Protein AF-A0A2K9E1V0-F1 (afdb_monomer)

Foldseek 3Di:
DPDPPDPVNLVVLVVCVVPDPDDLVVSCVVVVNDSVVNVVSVVVVVVVVVVVVVVVVVD

Solvent-accessible surface area (backbone atoms only — not comparable to full-atom values): 3655 Å² total; per-residue (Å²): 133,91,72,81,83,43,74,65,53,52,49,52,52,52,54,53,55,75,70,51,93,70,50,71,69,54,51,22,64,76,69,75,42,60,62,69,58,54,52,51,52,53,52,52,52,50,52,54,52,50,57,51,51,61,60,62,75,76,119

pLDDT: mean 83.79, std 15.65, range [41.72, 96.94]

Secondary structure (DSSP, 8-state):
------HHHHHHHHHHHHT--S-HHHHHHHTT--HHHHHHHHHHHHHHHHHHHHHHTT-

Nearest PDB structures (foldseek):
  5duk-assembly1_A  TM=6.776E-01  e=4.519E-01  Thermoplasmatales archaeon SCGC AB-539-N05
  3hug-assembly1_C  TM=5.760E-01  e=4.527E+00  Mycobacterium tuberculosis H37Rv
  4zzl-assembly1_A  TM=6.224E-01  e=8.915E+00  Pseudomonas aeruginosa
  1lnw-assembly2_C  TM=5.732E-01  e=9.540E+00  Pseudomonas aeruginosa

Mean predicted aligned error: 7.02 Å

Structure (mmCIF, N/CA/C/O backbone):
data_AF-A0A2K9E1V0-F1
#
_entry.id   AF-A0A2K9E1V0-F1
#
loop_
_atom_site.group_PDB
_atom_site.id
_atom_site.type_symbol
_atom_site.label_atom_id
_atom_site.label_alt_id
_atom_site.label_comp_id
_atom_site.label_asym_id
_atom_site.label_entity_id
_atom_site.label_seq_id
_atom_site.pdbx_PDB_ins_code
_atom_site.Cartn_x
_atom_site.Cartn_y
_atom_site.Cartn_z
_atom_site.occupancy
_atom_site.B_iso_or_equiv
_atom_site.auth_seq_id
_atom_site.auth_comp_id
_atom_site.auth_asym_id
_atom_site.auth_atom_id
_atom_site.pdbx_PDB_model_num
ATOM 1 N N . MET A 1 1 ? -10.310 13.208 -1.664 1.00 47.94 1 MET A N 1
ATOM 2 C CA . MET A 1 1 ? -11.119 12.429 -0.706 1.00 47.94 1 MET A CA 1
ATOM 3 C C . MET A 1 1 ? -10.353 12.312 0.604 1.00 47.94 1 MET A C 1
ATOM 5 O O . MET A 1 1 ? -9.156 12.065 0.552 1.00 47.94 1 MET A O 1
ATOM 9 N N . ASN A 1 2 ? -11.006 12.508 1.754 1.00 55.81 2 ASN A N 1
ATOM 10 C CA . ASN A 1 2 ? -10.402 12.292 3.077 1.00 55.81 2 ASN A CA 1
ATOM 11 C C . ASN A 1 2 ? -10.688 10.855 3.5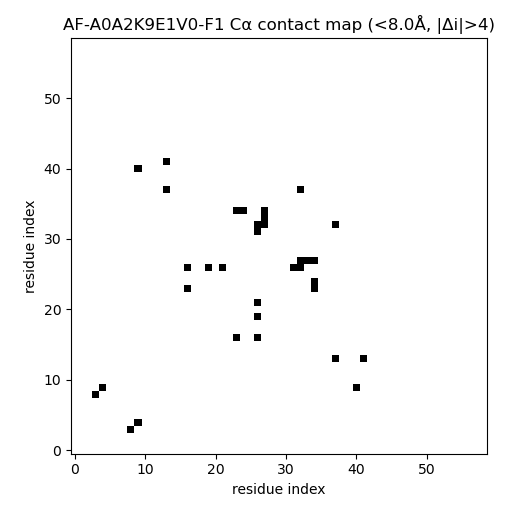28 1.00 55.81 2 ASN A C 1
ATOM 13 O O . ASN A 1 2 ?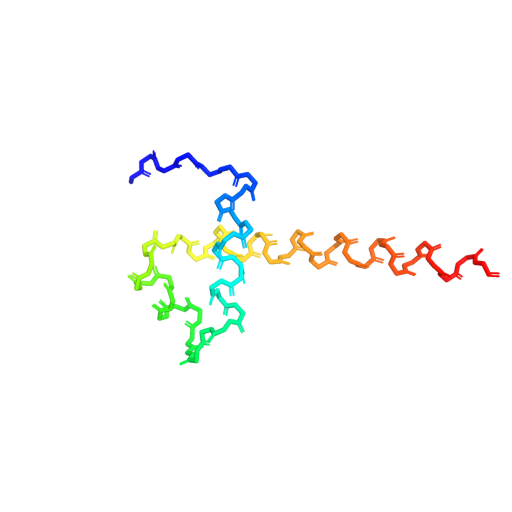 -11.453 10.630 4.463 1.00 55.81 2 ASN A O 1
ATOM 17 N N . GLN A 1 3 ? -10.135 9.873 2.816 1.00 64.62 3 GLN A N 1
ATOM 18 C CA . GLN A 1 3 ? -10.148 8.500 3.308 1.00 64.62 3 GLN A CA 1
ATOM 19 C C . GLN A 1 3 ? -9.188 8.416 4.497 1.00 64.62 3 GLN A C 1
ATOM 21 O O . GLN A 1 3 ? -8.043 8.862 4.411 1.00 64.62 3 GLN A O 1
ATOM 26 N N . ILE A 1 4 ? -9.664 7.893 5.627 1.00 73.44 4 ILE A N 1
ATOM 27 C CA . ILE A 1 4 ? -8.826 7.697 6.809 1.00 73.44 4 ILE A CA 1
ATOM 28 C C . ILE A 1 4 ? -7.901 6.516 6.514 1.00 73.44 4 ILE A C 1
ATOM 30 O O . ILE A 1 4 ? -8.309 5.358 6.518 1.00 73.44 4 ILE A O 1
ATOM 34 N N . GLU A 1 5 ? -6.645 6.829 6.224 1.00 80.00 5 GLU A N 1
ATOM 35 C CA . GLU A 1 5 ? -5.603 5.869 5.874 1.00 80.00 5 GLU A CA 1
ATOM 36 C C . GLU A 1 5 ? -5.054 5.146 7.113 1.00 80.00 5 GLU A C 1
ATOM 38 O O . GLU A 1 5 ? -3.932 5.385 7.565 1.00 80.00 5 GLU A O 1
ATOM 43 N N . THR A 1 6 ? -5.862 4.255 7.686 1.00 88.25 6 THR A N 1
ATOM 44 C CA . THR A 1 6 ? -5.450 3.404 8.809 1.00 88.25 6 THR A CA 1
ATOM 45 C C . THR A 1 6 ? -4.476 2.305 8.363 1.00 88.25 6 THR A C 1
ATOM 47 O O . THR A 1 6 ? -4.311 2.014 7.175 1.00 88.25 6 THR A O 1
ATOM 50 N N . ASN A 1 7 ? -3.829 1.643 9.328 1.00 86.81 7 ASN A N 1
ATOM 51 C CA . ASN A 1 7 ? -3.001 0.467 9.039 1.00 86.81 7 ASN A CA 1
ATOM 52 C C . ASN A 1 7 ? -3.813 -0.677 8.406 1.00 86.81 7 ASN A C 1
ATOM 54 O O . ASN A 1 7 ? -3.284 -1.398 7.565 1.00 86.81 7 ASN A O 1
ATOM 58 N N . GLU A 1 8 ? -5.080 -0.842 8.795 1.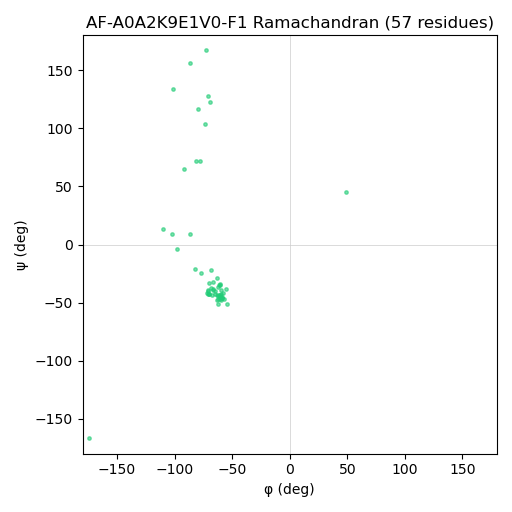00 90.25 8 GLU A N 1
ATOM 59 C CA . GLU A 1 8 ? -5.969 -1.869 8.240 1.00 90.25 8 GLU A CA 1
ATOM 60 C C . GLU A 1 8 ? -6.352 -1.562 6.796 1.00 90.25 8 GLU A C 1
ATOM 62 O O . GLU A 1 8 ? -6.271 -2.453 5.953 1.00 90.25 8 GLU A O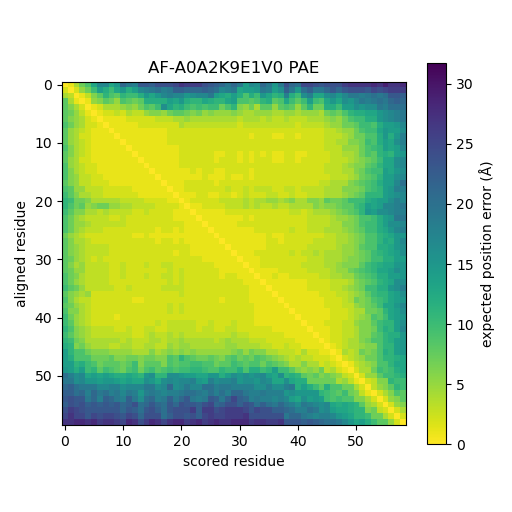 1
ATOM 67 N N . TYR A 1 9 ? -6.656 -0.295 6.491 1.00 93.00 9 TYR A N 1
ATOM 68 C CA . TYR A 1 9 ? -6.871 0.156 5.118 1.00 93.00 9 TYR A CA 1
ATOM 69 C C . TYR A 1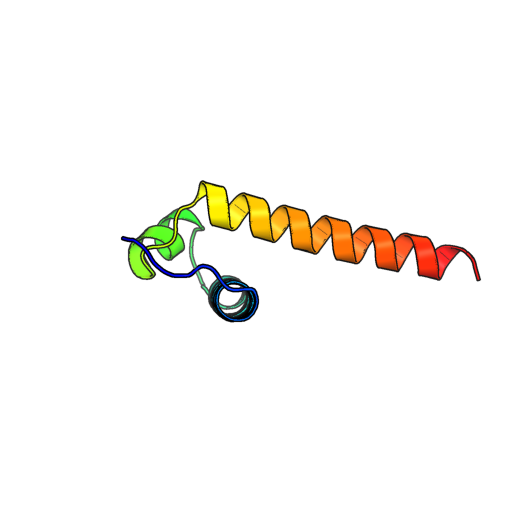 9 ? -5.670 -0.195 4.236 1.00 93.00 9 TYR A C 1
ATOM 71 O O . TYR A 1 9 ? -5.810 -0.841 3.202 1.00 93.00 9 TYR A O 1
ATOM 79 N N . TRP A 1 10 ? -4.460 0.164 4.674 1.00 92.81 10 TRP A N 1
ATOM 80 C CA . TRP A 1 10 ? -3.262 -0.122 3.891 1.00 92.81 10 TRP A CA 1
ATOM 81 C C . TRP A 1 10 ? -2.963 -1.615 3.769 1.00 92.81 10 TRP A C 1
ATOM 83 O O . TRP A 1 10 ? -2.447 -2.036 2.736 1.00 92.81 10 TRP A O 1
ATOM 93 N N . LYS A 1 11 ? -3.301 -2.421 4.780 1.00 91.81 11 LYS A N 1
ATOM 94 C CA . LYS A 1 11 ? -3.178 -3.880 4.710 1.00 91.81 11 LYS A CA 1
ATOM 95 C C . LYS A 1 11 ? -4.095 -4.458 3.627 1.00 91.81 11 LYS A C 1
ATOM 97 O O . LYS A 1 11 ? -3.610 -5.221 2.797 1.00 91.81 11 LYS A O 1
ATOM 102 N N . ASP A 1 12 ? -5.362 -4.048 3.600 1.00 94.69 12 ASP A N 1
ATOM 103 C CA . ASP A 1 12 ? -6.338 -4.465 2.585 1.00 94.69 12 ASP A CA 1
ATOM 104 C C . ASP A 1 12 ? -5.917 -4.025 1.174 1.00 94.69 12 ASP A C 1
ATOM 106 O O . ASP A 1 12 ? -5.869 -4.837 0.251 1.00 94.69 12 ASP A O 1
ATOM 110 N N . ILE A 1 13 ? -5.505 -2.764 1.009 1.00 95.31 13 ILE A N 1
ATOM 111 C CA . ILE A 1 13 ? -5.023 -2.249 -0.280 1.00 95.31 13 ILE A CA 1
ATOM 112 C C . ILE A 1 13 ? -3.804 -3.028 -0.784 1.00 95.31 13 ILE A C 1
ATOM 114 O O . ILE A 1 13 ? -3.730 -3.354 -1.968 1.00 95.31 13 ILE A O 1
ATOM 118 N N . LEU A 1 14 ? -2.844 -3.343 0.087 1.00 94.31 14 LEU A N 1
ATOM 119 C CA . LEU A 1 14 ? -1.640 -4.081 -0.300 1.00 94.31 14 LEU A CA 1
ATOM 120 C C . LEU A 1 14 ? -1.945 -5.547 -0.638 1.00 94.31 14 LEU A C 1
ATOM 122 O O . LEU A 1 14 ? -1.307 -6.094 -1.537 1.00 94.31 14 LEU A O 1
ATOM 126 N N . GLU A 1 15 ? -2.921 -6.164 0.032 1.00 94.81 15 GLU A N 1
ATOM 127 C CA . GLU A 1 15 ? -3.396 -7.512 -0.293 1.00 94.81 15 GLU A CA 1
ATOM 128 C C . GLU A 1 15 ? -4.159 -7.550 -1.623 1.00 94.81 15 GLU A C 1
ATOM 130 O O . GLU A 1 15 ? -3.935 -8.440 -2.441 1.00 94.81 15 GLU A O 1
ATOM 135 N N . LYS A 1 16 ? -5.029 -6.571 -1.884 1.00 95.94 16 LYS A N 1
ATOM 136 C CA . LYS A 1 16 ? -5.691 -6.434 -3.189 1.00 95.94 16 LYS A CA 1
ATOM 137 C C . LYS A 1 16 ? -4.668 -6.202 -4.294 1.00 95.94 16 LYS A C 1
ATOM 139 O O . LYS A 1 16 ? -4.734 -6.846 -5.335 1.00 95.94 16 LYS A O 1
ATOM 144 N N . PHE A 1 17 ? -3.678 -5.344 -4.041 1.00 95.50 17 PHE A N 1
ATOM 145 C CA . PHE A 1 17 ? -2.617 -5.064 -5.002 1.00 95.50 17 PHE A CA 1
ATOM 146 C C . PHE A 1 17 ? -1.770 -6.300 -5.331 1.00 95.50 17 PHE A C 1
ATOM 148 O O . PHE A 1 17 ? -1.362 -6.461 -6.477 1.00 95.50 17 PHE A O 1
ATOM 155 N N . SER A 1 18 ? -1.493 -7.182 -4.362 1.00 93.38 18 SER A N 1
ATOM 156 C CA . SER A 1 18 ? -0.681 -8.383 -4.614 1.00 93.38 18 SER A CA 1
ATOM 157 C C . SER A 1 18 ? -1.376 -9.416 -5.504 1.00 93.38 18 SER A C 1
ATOM 159 O O . SER A 1 18 ? -0.690 -10.219 -6.131 1.00 93.38 18 SER A O 1
ATOM 161 N N . LYS A 1 19 ? -2.711 -9.377 -5.576 1.00 96.19 19 LYS A N 1
ATOM 162 C CA . LYS A 1 19 ? -3.546 -10.250 -6.415 1.00 96.19 19 LYS A CA 1
ATOM 163 C C . LYS A 1 19 ? -3.954 -9.592 -7.740 1.00 96.19 19 LYS A C 1
ATOM 165 O O . LYS A 1 19 ? -4.624 -10.227 -8.544 1.00 96.19 19 LYS A O 1
ATOM 170 N N . TYR A 1 20 ? -3.601 -8.323 -7.955 1.00 96.62 20 TYR A N 1
ATOM 171 C CA . TYR A 1 20 ? -4.041 -7.567 -9.122 1.00 96.62 20 TYR A CA 1
ATOM 172 C C . TYR A 1 20 ? -3.210 -7.910 -10.361 1.00 96.62 20 TYR A C 1
ATOM 174 O O . TYR A 1 20 ? -2.011 -7.628 -10.420 1.00 96.62 20 TYR A O 1
ATOM 182 N N . GLU A 1 21 ? -3.859 -8.471 -11.379 1.00 92.38 21 GLU A N 1
ATOM 183 C CA . GLU A 1 21 ? -3.250 -8.789 -12.672 1.00 92.38 21 GLU A CA 1
ATOM 184 C C . GLU A 1 21 ? -3.204 -7.538 -13.562 1.00 92.38 21 GLU A C 1
ATOM 186 O O . GLU A 1 21 ? -3.959 -7.375 -14.517 1.00 92.38 21 GLU A O 1
ATOM 191 N N . GLY A 1 22 ? -2.332 -6.591 -13.217 1.00 94.50 22 GLY A N 1
ATOM 192 C CA . GLY A 1 22 ? -2.214 -5.351 -13.971 1.00 94.50 22 GLY A CA 1
ATOM 193 C C . GLY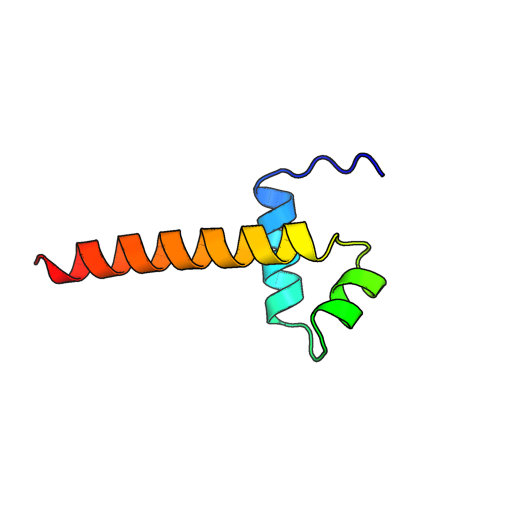 A 1 22 ? -1.082 -4.448 -13.508 1.00 94.50 22 GLY A C 1
ATOM 194 O O . GLY A 1 22 ? -0.184 -4.832 -12.760 1.00 94.50 22 GLY A O 1
ATOM 195 N N . THR A 1 23 ? -1.112 -3.205 -13.982 1.00 94.88 23 THR A N 1
ATOM 196 C CA . THR A 1 23 ? -0.106 -2.210 -13.596 1.00 94.88 23 THR A CA 1
ATOM 197 C C . THR A 1 23 ? -0.500 -1.493 -12.312 1.00 94.88 23 THR A C 1
ATOM 199 O O . THR A 1 23 ? -1.681 -1.338 -12.001 1.00 94.88 23 THR A O 1
ATOM 202 N N . ILE A 1 24 ? 0.496 -0.957 -11.603 1.00 93.06 24 ILE A N 1
ATOM 203 C CA . ILE A 1 24 ? 0.263 -0.108 -10.428 1.00 93.06 24 ILE A CA 1
ATOM 204 C C . ILE A 1 24 ? -0.641 1.086 -10.737 1.00 93.06 24 ILE A C 1
ATOM 206 O O . ILE A 1 24 ? -1.518 1.413 -9.944 1.00 93.06 24 ILE A O 1
ATOM 210 N N . SER A 1 25 ? -0.480 1.692 -11.913 1.00 94.56 25 SER A N 1
ATOM 211 C CA . SER A 1 25 ? -1.314 2.804 -12.364 1.00 94.56 25 SER A CA 1
ATOM 212 C C . SER A 1 25 ? -2.752 2.367 -12.646 1.00 94.56 25 SER A C 1
ATOM 214 O O . SER A 1 25 ? -3.670 3.122 -12.342 1.00 94.56 25 SER A O 1
ATOM 216 N N . GLY A 1 26 ? -2.952 1.166 -13.201 1.00 96.88 26 GLY A N 1
ATOM 217 C CA . GLY A 1 26 ? -4.279 0.577 -13.411 1.00 96.88 26 GLY A CA 1
ATOM 218 C C . GLY A 1 26 ? -5.004 0.358 -12.087 1.00 96.88 26 GLY A C 1
ATOM 219 O O . GLY A 1 26 ? -6.082 0.906 -11.884 1.00 96.88 26 GLY A O 1
ATOM 220 N N . PHE A 1 27 ? -4.332 -0.296 -11.140 1.00 96.94 27 PHE A N 1
ATOM 221 C CA . PHE A 1 27 ? -4.859 -0.501 -9.794 1.00 96.94 27 PHE A CA 1
ATOM 222 C C . PHE A 1 27 ? -5.212 0.818 -9.097 1.00 96.94 27 PHE A C 1
ATOM 224 O O . PHE A 1 27 ? -6.290 0.962 -8.533 1.00 96.94 27 PHE A O 1
ATOM 231 N N . CYS A 1 28 ? -4.314 1.808 -9.155 1.00 95.00 28 CYS A N 1
ATOM 232 C CA . CYS A 1 28 ? -4.537 3.110 -8.526 1.00 95.00 28 CYS A CA 1
ATOM 233 C C . CYS A 1 28 ? -5.762 3.833 -9.098 1.00 95.00 28 CYS A C 1
ATOM 235 O O . CYS A 1 28 ? -6.463 4.509 -8.353 1.00 95.00 28 CYS A O 1
ATOM 237 N N . ARG A 1 29 ? -6.034 3.684 -10.402 1.00 95.12 29 ARG A N 1
ATOM 238 C CA . ARG A 1 29 ? -7.238 4.236 -11.038 1.00 95.12 29 ARG A CA 1
ATOM 239 C C . ARG A 1 29 ? -8.502 3.480 -10.634 1.00 95.12 29 ARG A C 1
ATOM 241 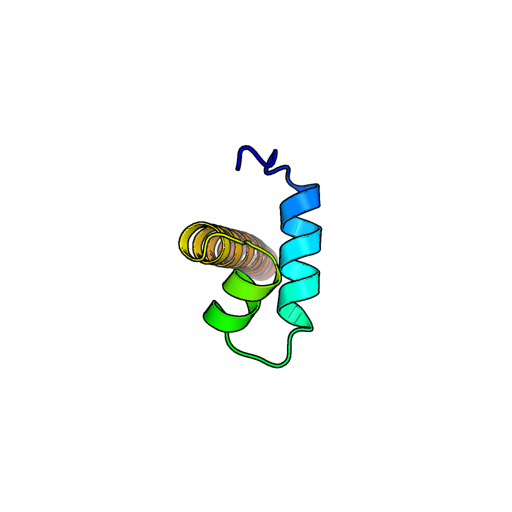O O . ARG A 1 29 ? -9.518 4.116 -10.401 1.00 95.12 29 ARG A O 1
ATOM 248 N N . GLU A 1 30 ? -8.438 2.153 -10.566 1.00 95.94 30 GLU A N 1
ATOM 249 C CA . GLU A 1 30 ? -9.593 1.296 -10.268 1.00 95.94 30 GLU A CA 1
ATOM 250 C C . GLU A 1 30 ? -10.045 1.395 -8.806 1.00 95.94 30 GLU A C 1
ATOM 252 O O . GLU A 1 30 ? -11.239 1.443 -8.526 1.00 95.94 30 GLU A O 1
ATOM 257 N N . TYR A 1 31 ? -9.093 1.484 -7.876 1.00 93.19 31 TYR A N 1
ATOM 258 C CA . TYR A 1 31 ? -9.358 1.515 -6.435 1.00 93.19 31 TYR A CA 1
ATOM 259 C C . TYR A 1 31 ? -9.263 2.921 -5.816 1.00 93.19 31 TYR A C 1
ATOM 261 O O . TYR A 1 31 ? -9.278 3.041 -4.593 1.00 93.19 31 TYR A O 1
ATOM 269 N N . ASP A 1 32 ? -9.139 3.969 -6.641 1.00 92.69 32 ASP A N 1
ATOM 270 C CA . ASP A 1 32 ? -8.941 5.371 -6.229 1.00 92.69 32 ASP A CA 1
ATOM 271 C C . ASP A 1 32 ? -7.822 5.549 -5.182 1.00 92.69 32 ASP A C 1
ATOM 273 O O . ASP A 1 32 ? -7.948 6.230 -4.163 1.00 92.69 32 ASP A O 1
ATOM 277 N N . VAL A 1 33 ? -6.689 4.887 -5.427 1.00 93.50 33 VAL A N 1
ATOM 278 C CA . VAL A 1 33 ? -5.522 4.930 -4.541 1.00 93.50 33 VAL A CA 1
ATOM 279 C C . VAL A 1 33 ? -4.486 5.886 -5.108 1.00 93.50 33 VAL A C 1
ATOM 281 O O . VAL A 1 33 ? -4.106 5.820 -6.276 1.00 93.50 33 VAL A O 1
ATOM 284 N N . ASN A 1 34 ? -3.931 6.750 -4.259 1.00 93.69 34 ASN A N 1
ATOM 285 C CA . ASN A 1 34 ? -2.817 7.591 -4.671 1.00 93.69 34 ASN A CA 1
ATOM 286 C C . ASN A 1 34 ? -1.540 6.759 -4.897 1.00 93.69 34 ASN A C 1
ATOM 288 O O . ASN A 1 34 ? -1.014 6.124 -3.977 1.00 93.69 34 ASN A O 1
ATOM 292 N N . ILE A 1 35 ? -0.984 6.846 -6.107 1.00 94.38 35 ILE A N 1
ATOM 293 C CA . ILE A 1 35 ? 0.194 6.075 -6.523 1.00 94.38 35 ILE A CA 1
ATOM 294 C C . ILE A 1 35 ? 1.427 6.312 -5.640 1.00 94.38 35 ILE A C 1
ATOM 296 O O . ILE A 1 35 ? 2.111 5.357 -5.269 1.00 94.38 35 ILE A O 1
ATOM 300 N N . HIS A 1 36 ? 1.703 7.559 -5.243 1.00 93.94 36 HIS A N 1
ATOM 301 C CA . HIS A 1 36 ? 2.860 7.878 -4.402 1.00 93.94 36 HIS A CA 1
ATOM 302 C C . HIS A 1 36 ? 2.714 7.277 -3.005 1.00 93.94 36 HIS A C 1
ATOM 304 O O . HIS A 1 36 ? 3.687 6.768 -2.443 1.00 93.94 36 HIS A O 1
ATOM 310 N N . ARG A 1 37 ? 1.492 7.281 -2.461 1.00 93.25 37 ARG A N 1
ATOM 311 C CA . ARG A 1 37 ? 1.200 6.665 -1.164 1.00 93.25 37 ARG A CA 1
ATOM 312 C C . ARG A 1 37 ? 1.344 5.146 -1.221 1.00 93.25 37 ARG A C 1
ATOM 314 O O . ARG A 1 37 ? 2.007 4.574 -0.355 1.00 93.25 37 ARG A O 1
ATOM 321 N N . LEU A 1 38 ? 0.845 4.503 -2.278 1.00 93.44 38 LEU A N 1
ATOM 322 C CA . LEU A 1 38 ? 1.031 3.064 -2.484 1.00 93.44 38 LEU A CA 1
ATOM 323 C C . LEU A 1 38 ? 2.520 2.692 -2.591 1.00 93.44 38 LEU A C 1
ATOM 325 O O . LEU A 1 38 ? 2.973 1.743 -1.947 1.00 93.44 38 LEU A O 1
ATOM 329 N N . TYR A 1 39 ? 3.316 3.470 -3.330 1.00 93.38 39 TYR A N 1
ATOM 330 C CA . TYR A 1 39 ? 4.771 3.288 -3.392 1.00 93.38 39 TYR A CA 1
ATOM 331 C C . TYR A 1 39 ? 5.439 3.398 -2.020 1.00 93.38 39 TYR A C 1
ATOM 333 O O . TYR A 1 39 ? 6.273 2.558 -1.666 1.00 93.38 39 TYR A O 1
ATOM 341 N N . TYR A 1 40 ? 5.079 4.419 -1.240 1.00 93.19 40 TYR A N 1
ATOM 342 C CA . TYR A 1 40 ? 5.619 4.616 0.101 1.00 93.19 40 TYR A CA 1
ATOM 343 C C . TYR A 1 40 ? 5.326 3.414 1.008 1.00 93.19 40 TYR A C 1
ATOM 345 O O . TYR A 1 40 ? 6.238 2.894 1.654 1.00 93.19 40 TYR A O 1
ATOM 353 N N . GLN A 1 41 ? 4.089 2.918 1.003 1.00 92.69 41 GLN A N 1
ATOM 354 C CA . GLN A 1 41 ? 3.679 1.784 1.835 1.00 92.69 41 GLN A CA 1
ATOM 355 C C . GLN A 1 41 ? 4.368 0.480 1.422 1.00 92.69 41 GLN A C 1
ATOM 357 O O . GLN A 1 41 ? 4.856 -0.257 2.279 1.00 92.69 41 GLN A O 1
ATOM 362 N N . ARG A 1 42 ? 4.534 0.239 0.114 1.00 91.81 42 ARG A N 1
ATOM 363 C CA . ARG A 1 42 ? 5.334 -0.886 -0.402 1.00 91.81 42 ARG A CA 1
ATOM 364 C C . ARG A 1 42 ? 6.784 -0.817 0.077 1.00 91.81 42 ARG A C 1
ATOM 366 O O . ARG A 1 42 ? 7.335 -1.814 0.541 1.00 91.81 42 ARG A O 1
ATOM 373 N N . LYS A 1 43 ? 7.405 0.366 0.013 1.00 90.12 43 LYS A N 1
ATOM 374 C CA . LYS A 1 43 ? 8.781 0.573 0.493 1.00 90.12 43 LYS A CA 1
ATOM 375 C C . LYS A 1 43 ? 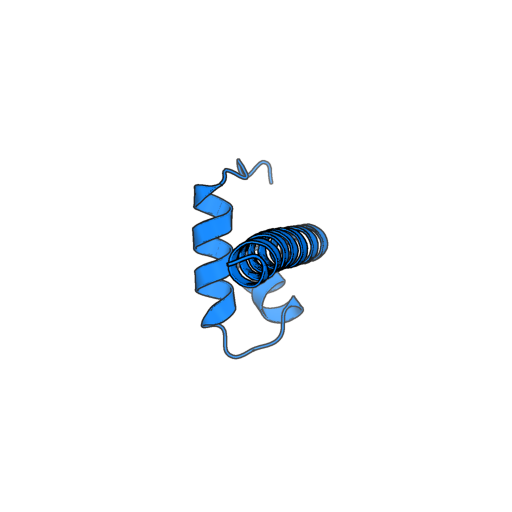8.888 0.372 2.007 1.00 90.12 43 LYS A C 1
ATOM 377 O O . LYS A 1 43 ? 9.855 -0.229 2.470 1.00 90.12 43 LYS A O 1
ATOM 382 N N . LYS A 1 44 ? 7.902 0.846 2.772 1.00 88.38 44 LYS A N 1
ATOM 383 C CA . LYS A 1 44 ? 7.822 0.666 4.228 1.00 88.38 44 LYS A CA 1
ATOM 384 C C . LYS A 1 44 ? 7.724 -0.815 4.610 1.00 88.38 44 LYS A C 1
ATOM 386 O O . LYS A 1 44 ? 8.456 -1.247 5.495 1.00 88.38 44 LYS A O 1
ATOM 391 N N . LEU A 1 45 ? 6.888 -1.594 3.917 1.00 86.19 45 LEU A N 1
ATOM 392 C CA . LEU A 1 45 ? 6.802 -3.048 4.105 1.00 86.19 45 LEU A CA 1
ATOM 393 C C . LEU A 1 45 ? 8.128 -3.746 3.805 1.00 86.19 45 LEU A C 1
ATOM 395 O O . LEU A 1 45 ? 8.573 -4.568 4.599 1.00 86.19 45 LEU A O 1
ATOM 399 N N . ARG A 1 46 ? 8.784 -3.390 2.694 1.00 84.81 46 ARG A N 1
ATOM 400 C CA . ARG A 1 46 ? 10.068 -3.996 2.327 1.00 84.81 46 ARG A CA 1
ATOM 401 C C . ARG A 1 46 ? 11.134 -3.750 3.391 1.00 84.81 46 ARG A C 1
ATOM 403 O O . ARG A 1 46 ? 11.760 -4.702 3.830 1.00 84.81 46 ARG A O 1
ATOM 410 N N . LYS A 1 47 ? 11.260 -2.5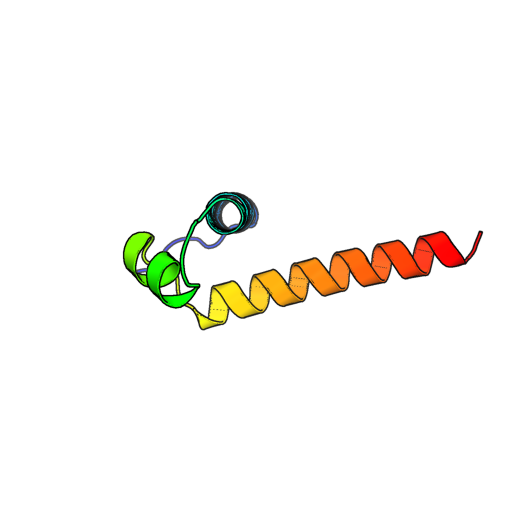11 3.876 1.00 83.31 47 LYS A N 1
ATOM 411 C CA . LYS A 1 47 ? 12.179 -2.168 4.974 1.00 83.31 47 LYS A CA 1
ATOM 412 C C . LYS A 1 47 ? 11.884 -2.938 6.260 1.00 83.31 47 LYS A C 1
ATOM 414 O O . LYS A 1 47 ? 12.808 -3.336 6.956 1.00 83.31 47 LYS A O 1
ATOM 419 N N . LYS A 1 48 ? 10.603 -3.145 6.587 1.00 77.88 48 LYS A N 1
ATOM 420 C CA . LYS A 1 48 ? 10.215 -3.956 7.746 1.00 77.88 48 LYS A CA 1
ATOM 421 C C . LYS A 1 48 ? 10.674 -5.407 7.576 1.00 77.88 48 LYS A C 1
ATOM 423 O O . LYS A 1 48 ? 11.204 -5.977 8.518 1.00 77.88 48 LYS A O 1
ATOM 428 N N . ASN A 1 49 ? 10.507 -5.979 6.386 1.00 73.19 49 ASN A N 1
ATOM 429 C CA . ASN A 1 49 ? 10.927 -7.351 6.102 1.00 73.19 49 ASN A CA 1
ATOM 430 C C . ASN A 1 49 ? 12.456 -7.500 6.043 1.00 73.19 49 ASN A C 1
ATOM 432 O O . ASN A 1 49 ? 12.971 -8.472 6.577 1.00 73.19 49 ASN A O 1
ATOM 436 N N . GLU A 1 50 ? 13.174 -6.533 5.460 1.00 72.81 50 GLU A N 1
ATOM 437 C CA . GLU A 1 50 ? 14.648 -6.469 5.469 1.00 72.81 50 GLU A CA 1
ATOM 438 C C . GLU A 1 50 ? 15.175 -6.406 6.913 1.00 72.81 50 GLU A C 1
ATOM 440 O O . GLU A 1 50 ? 15.996 -7.224 7.303 1.00 72.81 50 GLU A O 1
ATOM 445 N N . SER A 1 51 ? 14.606 -5.534 7.755 1.00 66.69 51 SER A N 1
ATOM 446 C CA . SER A 1 51 ? 14.970 -5.441 9.176 1.00 66.69 51 SER A CA 1
ATOM 447 C C . SER A 1 51 ? 14.715 -6.734 9.960 1.00 66.69 51 SER A C 1
ATOM 449 O O . SER A 1 51 ? 15.459 -7.032 10.893 1.00 66.69 51 SER A O 1
ATOM 451 N N . ILE A 1 52 ? 13.667 -7.492 9.620 1.00 61.72 52 ILE A N 1
ATOM 452 C CA . ILE A 1 52 ? 13.407 -8.807 10.224 1.00 61.72 52 ILE A CA 1
ATOM 453 C C . ILE A 1 52 ? 14.445 -9.821 9.732 1.00 61.72 52 ILE A C 1
ATOM 455 O O . ILE A 1 52 ? 14.967 -10.586 10.535 1.00 61.72 52 ILE A O 1
ATOM 459 N N . PHE A 1 53 ? 14.776 -9.810 8.440 1.00 56.78 53 PHE A N 1
ATOM 460 C CA . PHE A 1 53 ? 15.743 -10.731 7.845 1.00 56.78 53 PHE A CA 1
ATOM 461 C C . PHE A 1 53 ? 17.162 -10.529 8.399 1.00 56.78 53 PHE A C 1
ATOM 463 O O . PHE A 1 53 ? 17.808 -11.502 8.780 1.00 56.78 53 PHE A O 1
ATOM 470 N N . ASP A 1 54 ? 17.603 -9.280 8.554 1.00 57.38 54 ASP A N 1
ATOM 471 C CA . ASP A 1 54 ? 18.897 -8.954 9.170 1.00 57.38 54 ASP A CA 1
ATOM 472 C C . ASP A 1 54 ? 18.962 -9.388 10.643 1.00 57.38 54 ASP A C 1
ATOM 474 O O . ASP A 1 54 ? 20.024 -9.743 11.147 1.00 57.38 54 ASP A O 1
ATOM 478 N N . SER A 1 55 ? 17.815 -9.425 11.330 1.00 55.34 55 SER A N 1
ATOM 479 C CA . SER A 1 55 ? 17.733 -9.894 12.719 1.00 55.34 55 SER A CA 1
ATOM 480 C C . SER A 1 55 ? 17.781 -11.422 12.838 1.00 55.34 55 SER A C 1
ATOM 482 O O . SER A 1 55 ? 18.176 -11.937 13.878 1.00 55.34 55 SER A O 1
ATOM 484 N N . VAL A 1 56 ? 17.389 -12.157 11.790 1.00 56.03 56 VAL A N 1
ATOM 485 C CA . VAL A 1 56 ? 17.449 -13.632 11.746 1.00 56.03 56 VAL A CA 1
ATOM 486 C C . VAL A 1 56 ? 18.851 -14.128 11.371 1.00 56.03 56 VAL A C 1
ATOM 488 O O . VAL A 1 56 ? 19.208 -15.246 11.717 1.00 56.03 56 VAL A O 1
ATOM 491 N N . ASN A 1 57 ? 19.675 -13.289 10.739 1.00 52.06 57 ASN A N 1
ATOM 492 C CA . ASN A 1 57 ? 21.046 -13.623 10.331 1.00 52.06 57 ASN A CA 1
ATOM 493 C C . ASN A 1 57 ? 22.110 -13.386 11.429 1.00 52.06 57 ASN A C 1
ATOM 495 O O . ASN A 1 57 ? 23.307 -13.437 11.151 1.00 52.06 57 ASN A O 1
ATOM 499 N N . LEU A 1 58 ? 21.682 -13.090 12.663 1.00 49.44 58 LEU A N 1
ATOM 500 C CA . LEU A 1 58 ? 22.538 -12.901 13.846 1.00 49.44 58 LEU A CA 1
ATOM 501 C C . LEU A 1 58 ? 22.403 -14.033 14.889 1.00 49.44 58 LEU A C 1
ATOM 503 O O . LEU A 1 58 ? 22.868 -13.873 16.019 1.00 49.44 58 LEU A O 1
ATOM 507 N N . LEU A 1 59 ? 21.785 -15.162 14.522 1.00 41.72 59 LEU A N 1
ATOM 508 C CA . LEU A 1 59 ? 21.742 -16.410 15.300 1.00 41.72 59 LEU A CA 1
ATOM 509 C C . LEU A 1 59 ? 22.515 -17.510 14.571 1.00 41.72 59 LEU A C 1
ATOM 511 O O . LEU A 1 59 ? 23.211 -18.276 15.271 1.00 41.72 59 LEU A O 1
#

Sequence (59 aa):
MNQIETNEYWKDILEKFSKYEGTISGFCREYDVNIHRLYYQRKKLRKKNESIFDSVNLL

Organism: NCBI:txid1677857

Radius of gyration: 13.72 Å; Cα contacts (8 Å, |Δi|>4): 17; chains: 1; bounding box: 34×29×29 Å